Protein AF-A0A2N6EPV8-F1 (afdb_monomer)

Mean predicted aligned error: 8.55 Å

Solvent-accessible surface area (backbone atoms only — not comparable to full-atom values): 6925 Å² total; per-residue (Å²): 136,73,68,72,57,54,56,52,46,40,50,52,48,35,58,58,42,60,75,77,53,89,56,54,72,46,78,43,50,48,59,76,67,67,31,75,67,50,42,53,51,50,49,54,57,36,47,75,73,69,48,81,77,52,76,90,49,39,61,58,51,51,51,50,30,50,52,44,36,36,76,72,54,23,27,42,75,79,49,101,56,32,30,24,34,28,64,63,22,44,53,51,32,53,50,52,49,51,51,53,51,49,53,47,45,69,78,47,59,74,76,71,74,83,74,80,80,83,78,130

Structure (mmCIF, N/CA/C/O backbone):
data_AF-A0A2N6EPV8-F1
#
_entry.id   AF-A0A2N6EPV8-F1
#
loop_
_atom_site.group_PDB
_atom_site.id
_atom_site.type_symbol
_atom_site.label_atom_id
_atom_site.label_alt_id
_atom_site.label_comp_id
_atom_site.label_asym_id
_atom_site.label_entity_id
_atom_site.label_seq_id
_atom_site.pdbx_PDB_ins_code
_atom_site.Cartn_x
_atom_site.Cartn_y
_atom_site.Cartn_z
_atom_site.occupancy
_atom_site.B_iso_or_equiv
_atom_site.auth_seq_id
_atom_site.auth_comp_id
_atom_site.auth_asym_id
_atom_site.auth_atom_id
_atom_site.pdbx_PDB_model_num
ATOM 1 N N . MET A 1 1 ? -17.626 13.860 1.990 1.00 31.12 1 MET A N 1
ATOM 2 C CA . MET A 1 1 ? -17.121 12.918 3.018 1.00 31.12 1 MET A CA 1
ATOM 3 C C . MET A 1 1 ? -16.413 11.673 2.437 1.00 31.12 1 MET A C 1
ATOM 5 O O . MET A 1 1 ? -16.109 10.773 3.201 1.00 31.12 1 MET A O 1
ATOM 9 N N . ALA A 1 2 ? -16.119 11.582 1.126 1.00 35.06 2 ALA A N 1
ATOM 10 C CA . ALA A 1 2 ? -15.605 10.345 0.501 1.00 35.06 2 ALA A CA 1
ATOM 11 C C . ALA A 1 2 ? -14.072 10.289 0.305 1.00 35.06 2 ALA A C 1
ATOM 13 O O . ALA A 1 2 ? -13.526 9.207 0.119 1.00 35.06 2 ALA A O 1
ATOM 14 N N . SER A 1 3 ? -13.375 11.427 0.371 1.00 42.88 3 SER A N 1
ATOM 15 C CA . SER A 1 3 ? -11.929 11.514 0.106 1.00 42.88 3 SER A CA 1
ATOM 16 C C . SER A 1 3 ? -11.079 10.910 1.229 1.00 42.88 3 SER A C 1
ATOM 18 O O . SER A 1 3 ? -10.077 10.261 0.966 1.00 42.88 3 SER A O 1
ATOM 20 N N . SER A 1 4 ? -11.540 11.028 2.480 1.00 53.28 4 SER A N 1
ATOM 21 C CA . SER A 1 4 ? -10.756 10.668 3.670 1.00 53.28 4 SER A CA 1
ATOM 22 C C . SER A 1 4 ? -10.484 9.169 3.828 1.00 53.28 4 SER A C 1
ATOM 24 O O . SER A 1 4 ? -9.628 8.795 4.623 1.00 53.28 4 SER A O 1
ATOM 26 N N . ASN A 1 5 ? -11.207 8.310 3.100 1.00 69.69 5 ASN A N 1
ATOM 27 C CA . ASN A 1 5 ? -11.036 6.865 3.217 1.00 69.69 5 ASN A CA 1
ATOM 28 C C . ASN A 1 5 ? -9.948 6.349 2.263 1.00 69.69 5 ASN A C 1
ATOM 30 O O . ASN A 1 5 ? -9.163 5.479 2.612 1.00 69.69 5 ASN A O 1
ATOM 34 N N . GLN A 1 6 ? -9.843 6.919 1.060 1.00 75.12 6 GLN A N 1
ATOM 35 C CA . GLN A 1 6 ? -8.889 6.446 0.057 1.00 75.12 6 GLN A CA 1
ATOM 36 C C . GLN A 1 6 ? -7.433 6.714 0.461 1.00 75.12 6 GLN A C 1
ATOM 38 O O . GLN A 1 6 ? -6.586 5.850 0.236 1.00 75.12 6 GLN A O 1
ATOM 43 N N . ASP A 1 7 ? -7.163 7.858 1.091 1.00 82.00 7 ASP A N 1
ATOM 44 C CA . ASP A 1 7 ? -5.830 8.201 1.597 1.00 82.00 7 ASP A CA 1
ATOM 45 C C . ASP A 1 7 ? -5.389 7.245 2.715 1.00 82.00 7 ASP A C 1
ATOM 47 O O . ASP A 1 7 ? -4.269 6.745 2.685 1.00 82.00 7 ASP A O 1
ATOM 51 N N . LEU A 1 8 ? -6.299 6.882 3.632 1.00 85.94 8 LEU A N 1
ATOM 52 C CA . LEU A 1 8 ? -6.033 5.896 4.686 1.00 85.94 8 LEU A CA 1
ATOM 53 C C . LEU A 1 8 ? -5.556 4.561 4.101 1.00 85.94 8 LEU A C 1
ATOM 55 O O . LEU A 1 8 ? -4.518 4.033 4.501 1.00 85.94 8 LEU A O 1
ATOM 59 N N . TRP A 1 9 ? -6.297 4.015 3.135 1.00 89.44 9 TRP A N 1
ATOM 60 C CA . TRP A 1 9 ? -5.947 2.727 2.533 1.00 89.44 9 TRP A CA 1
ATOM 61 C C . TRP A 1 9 ? -4.659 2.792 1.714 1.00 89.44 9 TRP A C 1
ATOM 63 O O . TRP A 1 9 ? -3.924 1.807 1.676 1.00 89.44 9 TRP A O 1
ATOM 73 N N . GLN A 1 10 ? -4.351 3.935 1.093 1.00 89.50 10 GLN A N 1
ATOM 74 C CA . GLN A 1 10 ? -3.057 4.141 0.439 1.00 89.50 10 GLN A CA 1
ATOM 75 C C . GLN A 1 10 ? -1.912 4.154 1.455 1.00 89.50 10 GLN A C 1
ATOM 77 O O . GLN A 1 10 ? -0.934 3.437 1.251 1.00 89.50 10 GLN A O 1
ATOM 82 N N . SER A 1 11 ? -2.041 4.877 2.571 1.00 87.88 11 SER A N 1
ATOM 83 C CA . SER A 1 11 ? -1.026 4.878 3.634 1.00 87.88 11 SER A CA 1
ATOM 84 C C . SER A 1 11 ? -0.836 3.480 4.237 1.00 87.88 11 SER A C 1
ATOM 86 O O . SER A 1 11 ? 0.300 3.058 4.453 1.00 87.88 11 SER A O 1
ATOM 88 N N . ILE A 1 12 ? -1.914 2.708 4.434 1.00 89.88 12 ILE A N 1
ATOM 89 C CA . ILE A 1 12 ? -1.833 1.301 4.873 1.00 89.88 12 ILE A CA 1
ATOM 90 C C . ILE A 1 12 ? -1.069 0.446 3.850 1.00 89.88 12 ILE A C 1
ATOM 92 O O . ILE A 1 12 ? -0.198 -0.338 4.230 1.00 89.88 12 ILE A O 1
ATOM 96 N N . LEU A 1 13 ? -1.344 0.604 2.551 1.00 91.56 13 LEU A N 1
ATOM 97 C CA . LEU A 1 13 ? -0.596 -0.110 1.514 1.00 91.56 13 LEU A CA 1
ATOM 98 C C . LEU A 1 13 ? 0.886 0.279 1.504 1.00 91.56 13 LEU A C 1
ATOM 100 O O . LEU A 1 13 ? 1.727 -0.612 1.418 1.00 91.56 13 LEU A O 1
ATOM 104 N N . PHE A 1 14 ? 1.221 1.563 1.642 1.00 91.44 14 PHE A N 1
ATOM 105 C CA . PHE A 1 14 ? 2.612 2.014 1.738 1.00 91.44 14 PHE A CA 1
ATOM 106 C C . PHE A 1 14 ? 3.325 1.453 2.976 1.00 91.44 14 PHE A C 1
ATOM 108 O O . PHE A 1 14 ? 4.473 1.020 2.874 1.00 91.44 14 PHE A O 1
ATOM 115 N N . LEU A 1 15 ? 2.639 1.362 4.120 1.00 89.25 15 LEU A N 1
ATOM 116 C CA . LEU A 1 15 ? 3.164 0.693 5.315 1.00 89.25 15 LEU A CA 1
ATOM 117 C C . LEU A 1 15 ? 3.469 -0.785 5.046 1.00 89.25 15 LEU A C 1
ATOM 119 O O . LEU A 1 15 ? 4.538 -1.267 5.419 1.00 89.25 15 LEU A O 1
ATOM 123 N N . PHE A 1 16 ? 2.580 -1.509 4.365 1.00 91.38 16 PHE A N 1
ATOM 124 C CA . PHE A 1 16 ? 2.838 -2.907 4.013 1.00 91.38 16 PHE A CA 1
ATOM 125 C C . PHE A 1 16 ? 3.988 -3.053 3.021 1.00 91.38 16 PHE A C 1
ATOM 127 O O . PHE A 1 16 ? 4.870 -3.883 3.240 1.00 91.38 16 PHE A O 1
ATOM 134 N N . LEU A 1 17 ? 4.012 -2.220 1.980 1.00 90.56 17 LEU A N 1
ATOM 135 C CA . LEU A 1 17 ? 5.075 -2.194 0.978 1.00 90.56 17 LEU A CA 1
ATOM 136 C C . LEU A 1 17 ? 6.438 -1.920 1.615 1.00 90.56 17 LEU A C 1
ATOM 138 O O . LEU A 1 17 ? 7.392 -2.621 1.299 1.00 90.56 17 LEU A O 1
ATOM 142 N N . SER A 1 18 ? 6.524 -1.018 2.597 1.00 88.00 18 SER A N 1
ATOM 143 C CA . SER A 1 18 ? 7.782 -0.692 3.289 1.00 88.00 18 SER A CA 1
ATOM 144 C C . SER A 1 18 ? 8.483 -1.895 3.929 1.00 88.00 18 SER A C 1
ATOM 146 O O . SER A 1 18 ? 9.710 -1.918 4.109 1.00 88.00 18 SER A O 1
ATOM 148 N N . LYS A 1 19 ? 7.706 -2.929 4.276 1.00 85.62 19 LYS A N 1
ATOM 149 C CA . LYS A 1 19 ? 8.222 -4.127 4.928 1.00 85.62 19 LYS A CA 1
ATOM 150 C C . LYS A 1 19 ? 9.097 -4.948 3.983 1.00 85.62 19 LYS A C 1
ATOM 152 O O . LYS A 1 19 ? 10.105 -5.484 4.439 1.00 85.62 19 LYS A O 1
ATOM 157 N N . PHE A 1 20 ? 8.745 -5.025 2.700 1.00 83.81 20 PHE A N 1
ATOM 158 C CA . PHE A 1 20 ? 9.392 -5.933 1.745 1.00 83.81 20 PHE A CA 1
ATOM 159 C C . PHE A 1 20 ? 9.883 -5.272 0.448 1.00 83.81 20 PHE A C 1
ATOM 161 O O . PHE A 1 20 ? 10.760 -5.831 -0.200 1.00 83.81 20 PHE A O 1
ATOM 168 N N . VAL A 1 21 ? 9.416 -4.071 0.099 1.00 86.25 21 VAL A N 1
ATOM 169 C CA . VAL A 1 21 ? 9.960 -3.270 -1.005 1.00 86.25 21 VAL A CA 1
ATOM 170 C C . VAL A 1 21 ? 11.029 -2.335 -0.448 1.00 86.25 21 VAL A C 1
ATOM 172 O O . VAL A 1 21 ? 10.740 -1.433 0.337 1.00 86.25 21 VAL A O 1
ATOM 175 N N . LYS A 1 22 ? 12.289 -2.587 -0.816 1.00 84.38 22 LYS A N 1
ATOM 176 C CA . LYS A 1 22 ? 13.451 -1.797 -0.367 1.00 84.38 22 LYS A CA 1
ATOM 177 C C . LYS A 1 22 ? 14.004 -0.865 -1.442 1.00 84.38 22 LYS A C 1
ATOM 179 O O . LYS A 1 22 ? 14.751 0.050 -1.114 1.00 84.38 22 LYS A O 1
ATOM 184 N N . GLN A 1 23 ? 13.624 -1.077 -2.698 1.00 82.38 23 GLN A N 1
ATOM 185 C CA . GLN A 1 23 ? 14.109 -0.321 -3.845 1.00 82.38 23 GLN A CA 1
ATOM 186 C C . GLN A 1 23 ? 12.983 -0.141 -4.872 1.00 82.38 23 GLN A C 1
ATOM 188 O O . GLN A 1 23 ? 12.107 -1.000 -5.001 1.00 82.38 23 GLN A O 1
ATOM 193 N N . ALA A 1 24 ? 13.014 0.981 -5.599 1.00 83.38 24 ALA A N 1
ATOM 194 C CA . ALA A 1 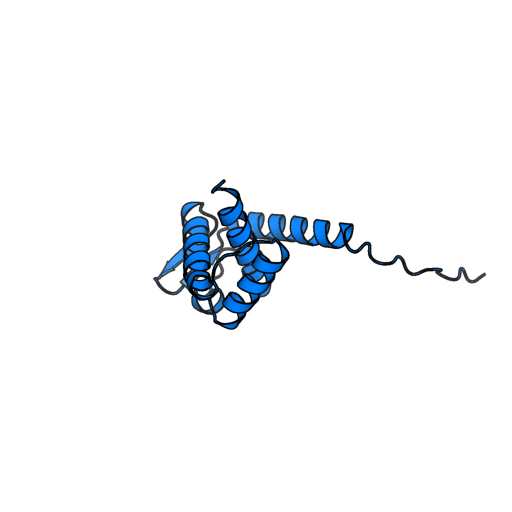24 ? 12.130 1.223 -6.738 1.00 83.38 24 ALA A CA 1
ATOM 195 C C . ALA A 1 24 ? 12.354 0.176 -7.834 1.00 83.38 24 ALA A C 1
ATOM 197 O O . ALA A 1 24 ? 13.421 -0.438 -7.914 1.00 83.38 24 ALA A O 1
ATOM 198 N N . ASN A 1 25 ? 11.349 -0.016 -8.686 1.00 87.12 25 ASN A N 1
ATOM 199 C CA . ASN A 1 25 ? 11.409 -0.884 -9.863 1.00 87.12 25 ASN A CA 1
ATOM 200 C C . ASN A 1 25 ? 11.777 -2.346 -9.536 1.00 87.12 25 ASN A C 1
ATOM 202 O O . ASN A 1 25 ? 12.229 -3.093 -10.397 1.00 87.12 25 ASN A O 1
ATOM 206 N N . THR A 1 26 ? 11.605 -2.758 -8.274 1.00 89.38 26 THR A N 1
ATOM 207 C CA . THR A 1 26 ? 11.757 -4.150 -7.851 1.00 89.38 26 THR A CA 1
ATOM 208 C C . THR A 1 26 ? 10.389 -4.826 -7.919 1.00 89.38 26 THR A C 1
ATOM 210 O O . THR A 1 26 ? 9.478 -4.406 -7.194 1.00 89.38 26 THR A O 1
ATOM 213 N N . PRO A 1 27 ? 10.222 -5.858 -8.763 1.00 91.94 27 PRO A N 1
ATOM 214 C CA . PRO A 1 27 ? 8.966 -6.584 -8.871 1.00 91.94 27 PRO A CA 1
ATOM 215 C C . PRO A 1 27 ? 8.603 -7.307 -7.570 1.00 91.94 27 PRO A C 1
ATOM 217 O O . PRO A 1 27 ? 9.451 -7.920 -6.921 1.00 91.94 27 PRO A O 1
ATOM 220 N N . PHE A 1 28 ? 7.324 -7.284 -7.213 1.00 91.75 28 PHE A N 1
ATOM 221 C CA . PHE A 1 28 ? 6.748 -8.040 -6.107 1.00 91.75 28 PHE A CA 1
ATOM 222 C C . PHE A 1 28 ? 5.380 -8.599 -6.496 1.00 91.75 28 PHE A C 1
ATOM 224 O O . PHE A 1 28 ? 4.646 -8.020 -7.303 1.00 91.75 28 PHE A O 1
ATOM 231 N N . ALA A 1 29 ? 5.001 -9.728 -5.898 1.00 92.75 29 ALA A N 1
ATOM 232 C CA . ALA A 1 29 ? 3.721 -10.339 -6.213 1.00 92.75 29 ALA A CA 1
ATOM 233 C C . ALA A 1 29 ? 2.572 -9.613 -5.495 1.00 92.75 29 ALA A C 1
ATOM 235 O O . ALA A 1 29 ? 2.616 -9.352 -4.289 1.00 92.75 29 ALA A O 1
ATOM 236 N N . ARG A 1 30 ? 1.468 -9.374 -6.209 1.00 91.44 30 ARG A N 1
ATOM 237 C CA . ARG A 1 30 ? 0.217 -8.820 -5.661 1.00 91.44 30 ARG A CA 1
ATOM 238 C C . ARG A 1 30 ? -0.272 -9.600 -4.442 1.00 91.44 30 ARG A C 1
ATOM 240 O O . ARG A 1 30 ? -0.777 -9.007 -3.490 1.00 91.44 30 ARG A O 1
ATOM 247 N N . LYS A 1 31 ? -0.117 -10.928 -4.473 1.00 91.25 31 LYS 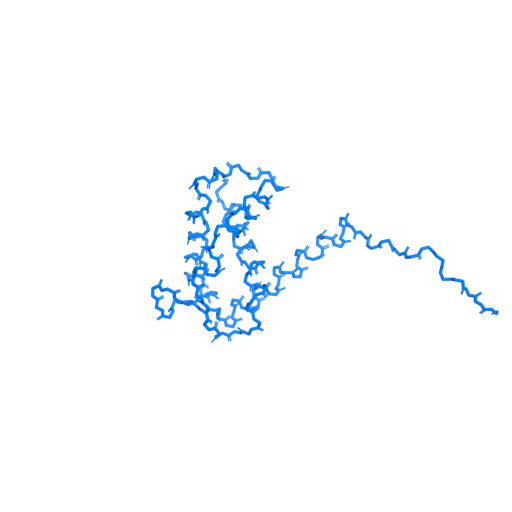A N 1
ATOM 248 C CA . LYS A 1 31 ? -0.500 -11.827 -3.376 1.00 91.25 31 LYS A CA 1
ATOM 249 C C . LYS A 1 31 ? 0.322 -11.598 -2.107 1.00 91.25 31 LYS A C 1
ATOM 251 O O . LYS A 1 31 ? -0.206 -11.817 -1.025 1.00 91.25 31 LYS A O 1
ATOM 256 N N . ASP A 1 32 ? 1.565 -11.132 -2.220 1.00 90.25 32 ASP A N 1
ATOM 257 C CA . ASP A 1 32 ? 2.417 -10.868 -1.058 1.00 90.25 32 ASP A CA 1
ATOM 258 C C . ASP A 1 32 ? 1.972 -9.585 -0.352 1.00 90.25 32 ASP A C 1
ATOM 260 O O . ASP A 1 32 ? 1.971 -9.518 0.877 1.00 90.25 32 ASP A O 1
ATOM 264 N N . LEU A 1 33 ? 1.480 -8.604 -1.117 1.00 90.88 33 LEU A N 1
ATOM 265 C CA . LEU A 1 33 ? 0.872 -7.389 -0.579 1.00 90.88 33 LEU A CA 1
ATOM 266 C C . LEU A 1 33 ? -0.534 -7.641 -0.011 1.00 90.88 33 LEU A C 1
ATOM 268 O O . LEU A 1 33 ? -0.819 -7.253 1.121 1.00 90.88 33 LEU A O 1
ATOM 272 N N . ILE A 1 34 ? -1.413 -8.303 -0.770 1.00 91.75 34 ILE A N 1
ATOM 273 C CA . ILE A 1 34 ? -2.819 -8.545 -0.404 1.00 91.75 34 ILE A CA 1
ATOM 274 C C . ILE A 1 34 ? -3.019 -10.030 -0.061 1.00 91.75 34 ILE A C 1
ATOM 276 O O . ILE A 1 34 ? -3.635 -10.791 -0.810 1.00 91.75 34 ILE A O 1
ATOM 280 N N . ASN A 1 35 ? -2.506 -10.435 1.103 1.00 92.06 35 ASN A N 1
ATOM 281 C CA . ASN A 1 35 ? -2.716 -11.759 1.704 1.00 92.06 35 ASN A CA 1
ATOM 282 C C . ASN A 1 35 ? -3.643 -11.686 2.933 1.00 92.06 35 ASN A C 1
ATOM 284 O O . ASN A 1 35 ? -3.924 -10.603 3.442 1.00 92.06 35 ASN A O 1
ATOM 288 N N . ALA A 1 36 ? -4.083 -12.840 3.445 1.00 91.06 36 ALA A N 1
ATOM 289 C CA . ALA A 1 36 ? -4.985 -12.918 4.599 1.00 91.06 36 ALA A CA 1
ATOM 290 C C . ALA A 1 36 ? -4.464 -12.168 5.843 1.00 91.06 36 ALA A C 1
ATOM 292 O O . ALA A 1 36 ? -5.228 -11.454 6.485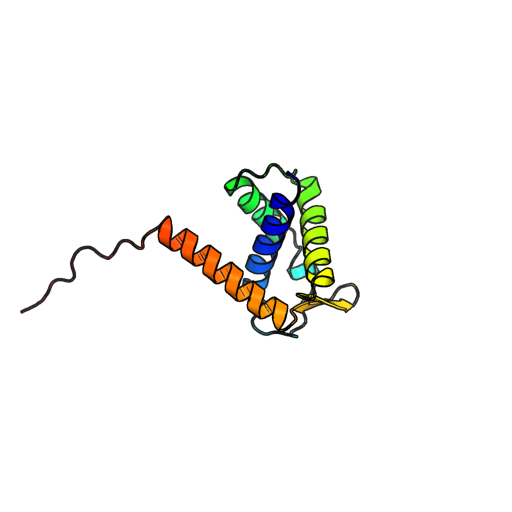 1.00 91.06 36 ALA A O 1
ATOM 293 N N . LYS A 1 37 ? -3.158 -12.259 6.138 1.00 90.38 37 LYS A N 1
ATOM 294 C CA . LYS A 1 37 ? -2.546 -11.578 7.292 1.00 90.38 37 LYS A CA 1
ATOM 295 C C . LYS A 1 37 ? -2.578 -10.058 7.124 1.00 90.38 37 LYS A C 1
ATOM 297 O O . LYS A 1 37 ? -2.944 -9.347 8.051 1.00 90.38 37 LYS A O 1
ATOM 302 N N . ASN A 1 38 ? -2.231 -9.557 5.940 1.00 91.06 38 ASN A N 1
ATOM 303 C CA . ASN A 1 38 ? -2.246 -8.120 5.657 1.00 91.06 38 ASN A CA 1
ATOM 304 C C . ASN A 1 38 ? -3.675 -7.564 5.593 1.00 91.06 38 ASN A C 1
ATOM 306 O O . ASN A 1 38 ? -3.901 -6.439 6.022 1.00 91.06 38 ASN A O 1
ATOM 310 N N . VAL A 1 39 ? -4.650 -8.345 5.114 1.00 91.25 39 VAL A N 1
ATOM 311 C CA . VAL A 1 39 ? -6.073 -7.967 5.146 1.00 91.25 39 VAL A CA 1
ATOM 312 C C . VAL A 1 39 ? -6.562 -7.813 6.589 1.00 91.25 39 VAL A C 1
ATOM 314 O O . VAL A 1 39 ? -7.198 -6.812 6.908 1.00 91.25 39 VAL A O 1
ATOM 317 N N . GLU A 1 40 ? -6.227 -8.753 7.474 1.00 90.31 40 GLU A N 1
ATOM 318 C CA . GLU A 1 40 ? -6.576 -8.658 8.897 1.00 90.31 40 GLU A CA 1
ATOM 319 C C . GLU A 1 40 ? -5.894 -7.457 9.576 1.00 90.31 40 GLU A C 1
ATO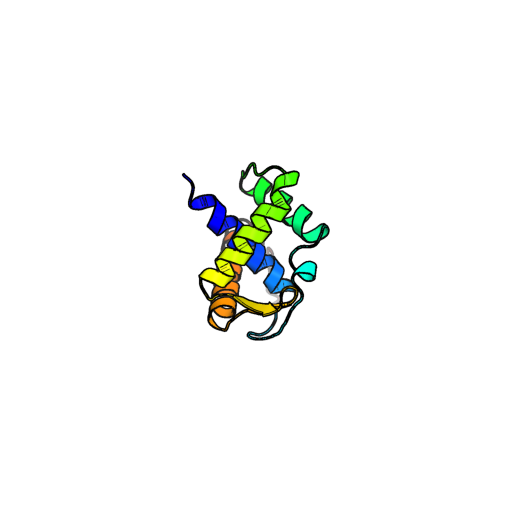M 321 O O . GLU A 1 40 ? -6.542 -6.685 10.284 1.00 90.31 40 GLU A O 1
ATOM 326 N N . LEU A 1 41 ? -4.595 -7.258 9.323 1.00 89.94 41 LEU A N 1
ATOM 327 C CA . LEU A 1 41 ? -3.850 -6.112 9.850 1.00 89.94 41 LEU A CA 1
ATOM 328 C C . LEU A 1 41 ? -4.423 -4.781 9.357 1.00 89.94 41 LEU A C 1
ATOM 330 O O . LEU A 1 41 ? -4.517 -3.838 10.137 1.00 89.94 41 LEU A O 1
ATOM 334 N N . ALA A 1 42 ? -4.836 -4.704 8.091 1.00 89.31 42 ALA A N 1
ATOM 335 C CA . ALA A 1 42 ? -5.457 -3.510 7.531 1.00 89.31 42 ALA A CA 1
ATOM 336 C C . ALA A 1 42 ? -6.766 -3.174 8.253 1.00 89.31 42 ALA A C 1
ATOM 338 O O . ALA A 1 42 ? -6.995 -2.010 8.565 1.00 89.31 42 ALA A O 1
ATOM 339 N N . GLY A 1 43 ? -7.576 -4.188 8.579 1.00 88.00 43 GLY A N 1
ATOM 340 C CA . GLY A 1 43 ? -8.780 -4.014 9.390 1.00 88.00 43 GLY A CA 1
ATOM 341 C C . GLY A 1 43 ? -8.474 -3.442 10.770 1.00 88.00 43 GLY A C 1
ATOM 342 O O . GLY A 1 43 ? -9.062 -2.439 11.154 1.00 88.00 43 GLY A O 1
ATOM 343 N N . LYS A 1 44 ? -7.469 -3.989 11.462 1.00 87.88 44 LYS A N 1
ATOM 344 C CA . LYS A 1 44 ? -7.022 -3.462 12.763 1.00 87.88 44 LYS A CA 1
ATOM 345 C C . LYS A 1 44 ? -6.549 -2.006 12.671 1.00 87.88 44 LYS A C 1
ATOM 347 O O . LYS A 1 44 ? -6.891 -1.198 13.529 1.00 87.88 44 LYS A O 1
ATOM 352 N N . PHE A 1 45 ? -5.782 -1.648 11.637 1.00 85.62 45 PHE A N 1
ATOM 353 C CA . PHE A 1 45 ? -5.355 -0.259 11.410 1.00 85.62 45 PHE A CA 1
ATOM 354 C C . PHE A 1 45 ? -6.528 0.680 11.134 1.00 85.62 45 PHE A C 1
ATOM 356 O O . PHE A 1 45 ? -6.548 1.792 11.655 1.00 85.62 45 PHE A O 1
ATOM 363 N N . ALA A 1 46 ? -7.502 0.229 10.350 1.00 86.44 46 ALA A N 1
ATOM 364 C CA . ALA A 1 46 ? -8.701 0.988 10.035 1.00 86.44 46 ALA A CA 1
ATOM 365 C C . ALA A 1 46 ? -9.571 1.219 11.283 1.00 86.44 46 ALA A C 1
ATOM 367 O O . ALA A 1 46 ? -9.959 2.353 11.562 1.00 86.44 46 ALA A O 1
ATOM 368 N N . GLU A 1 47 ? -9.782 0.182 12.096 1.00 85.94 47 GLU A N 1
ATOM 369 C CA . GLU A 1 47 ? -10.504 0.276 13.369 1.00 85.94 47 GLU A CA 1
ATOM 370 C C . GLU A 1 47 ? -9.831 1.254 14.343 1.00 85.94 47 GLU A C 1
ATOM 372 O O . GLU A 1 47 ? -10.514 2.068 14.966 1.00 85.94 47 GLU A O 1
ATOM 377 N N . MET A 1 48 ? -8.493 1.242 14.428 1.00 81.81 48 MET A N 1
ATOM 378 C CA . MET A 1 48 ? -7.729 2.166 15.279 1.00 81.81 48 MET A CA 1
ATOM 379 C C . MET A 1 48 ? -7.947 3.644 14.928 1.00 81.81 48 MET A C 1
ATOM 381 O O . MET A 1 48 ? -7.837 4.500 15.804 1.00 81.81 48 MET A O 1
ATOM 385 N N . VAL A 1 49 ? -8.261 3.959 13.669 1.00 79.94 49 VAL A N 1
ATOM 386 C CA . VAL A 1 49 ? -8.556 5.330 13.217 1.00 79.94 49 VAL A CA 1
ATOM 387 C C . VAL A 1 49 ? -10.059 5.609 13.092 1.00 79.94 49 VAL A C 1
ATOM 389 O O . VAL A 1 49 ? -10.452 6.652 12.571 1.00 79.94 49 VAL A O 1
ATOM 392 N N . GLY A 1 50 ? -10.904 4.696 13.584 1.00 80.69 50 GLY A N 1
ATOM 393 C CA . GLY A 1 50 ? -12.361 4.835 13.599 1.00 80.69 50 GLY A CA 1
ATOM 394 C C . GLY A 1 50 ? -13.054 4.538 12.266 1.00 80.69 50 GLY A C 1
ATOM 395 O O . GLY A 1 50 ? -14.238 4.861 12.120 1.00 80.69 50 GLY A O 1
ATOM 396 N N . ASP A 1 51 ? -12.359 3.934 11.297 1.00 84.06 51 ASP A N 1
ATOM 397 C CA . ASP A 1 51 ? -12.982 3.479 10.055 1.00 84.06 51 ASP A CA 1
ATOM 398 C C . ASP A 1 51 ? -13.819 2.210 10.295 1.00 84.06 51 ASP A C 1
ATOM 400 O O . ASP A 1 51 ? -13.456 1.323 11.066 1.00 84.06 51 ASP A O 1
ATOM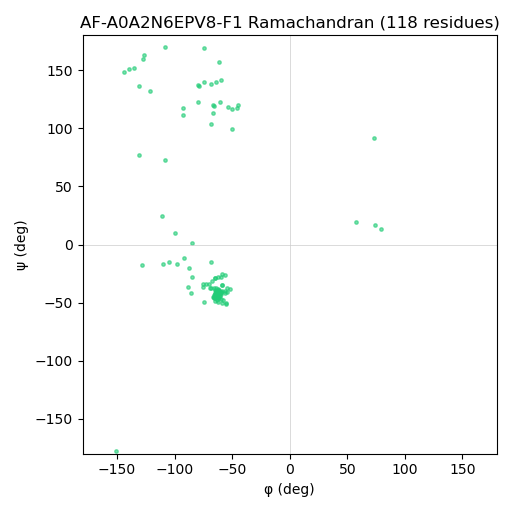 404 N N . LYS A 1 52 ? -14.984 2.149 9.639 1.00 82.62 52 LYS A N 1
ATOM 405 C CA . LYS A 1 52 ? -15.998 1.097 9.828 1.00 82.62 52 LYS A CA 1
ATOM 406 C C . LYS A 1 52 ? -16.134 0.184 8.611 1.00 82.62 52 LYS A C 1
ATOM 408 O O . LYS A 1 52 ? -17.207 -0.378 8.379 1.00 82.62 52 LYS A O 1
ATOM 413 N N . THR A 1 53 ? -15.094 0.075 7.783 1.00 84.44 53 THR A N 1
ATOM 414 C CA . THR A 1 53 ? -15.122 -0.797 6.607 1.00 84.44 53 THR A CA 1
ATOM 415 C C . THR A 1 53 ? -15.342 -2.251 7.041 1.00 84.44 53 THR A C 1
ATOM 417 O O . THR A 1 53 ? -14.535 -2.789 7.797 1.00 84.44 53 THR A O 1
ATOM 420 N N . PRO A 1 54 ? -16.402 -2.923 6.551 1.00 84.81 54 PRO A N 1
ATOM 421 C CA . PRO A 1 54 ? -16.665 -4.317 6.891 1.00 84.81 54 PRO A CA 1
ATOM 422 C C . PRO A 1 54 ? -15.506 -5.229 6.477 1.00 84.81 54 PRO A C 1
ATOM 424 O O . PRO A 1 54 ? -14.956 -5.071 5.382 1.00 84.81 54 PRO A O 1
ATOM 427 N N . ALA A 1 55 ? -15.188 -6.234 7.296 1.00 83.00 55 ALA A N 1
ATOM 428 C CA . ALA A 1 55 ? -14.096 -7.177 7.033 1.00 83.00 55 ALA A CA 1
ATOM 429 C C . ALA A 1 55 ? -14.215 -7.869 5.658 1.00 83.00 55 ALA A C 1
ATOM 431 O O . ALA A 1 55 ? -13.228 -8.015 4.938 1.00 83.00 55 ALA A O 1
ATOM 432 N N . GLU A 1 56 ? -15.436 -8.206 5.231 1.00 85.88 56 GLU A N 1
ATOM 433 C CA . GLU A 1 56 ? -15.723 -8.791 3.911 1.00 85.88 56 GLU A CA 1
ATOM 434 C C . GLU A 1 56 ? -15.351 -7.863 2.734 1.00 85.88 56 GLU A C 1
ATOM 436 O O . GLU A 1 56 ? -15.002 -8.328 1.647 1.00 85.88 56 GLU A O 1
ATOM 441 N N . LYS A 1 57 ? -15.370 -6.539 2.946 1.00 88.06 57 LYS A N 1
ATOM 442 C CA . LYS A 1 57 ? -15.022 -5.528 1.934 1.00 88.06 57 LYS A CA 1
ATOM 443 C C . LYS A 1 57 ? -13.549 -5.137 1.979 1.00 88.06 57 LYS A C 1
ATOM 445 O O . LYS A 1 57 ? -13.065 -4.531 1.029 1.00 88.06 57 LYS A O 1
ATOM 450 N N . MET A 1 58 ? -12.817 -5.533 3.018 1.00 88.56 58 MET A N 1
ATOM 451 C CA . MET A 1 58 ? -11.426 -5.148 3.259 1.00 88.56 58 MET A CA 1
ATOM 452 C C . MET A 1 58 ? -10.510 -5.471 2.074 1.00 88.56 58 MET A C 1
ATOM 454 O O . MET A 1 58 ? -9.819 -4.603 1.542 1.00 88.56 58 MET A O 1
ATOM 458 N N . LYS A 1 59 ? -10.571 -6.715 1.580 1.00 89.88 59 LYS A N 1
ATOM 459 C CA . LYS A 1 59 ? -9.788 -7.149 0.414 1.00 89.88 59 LYS A CA 1
ATOM 460 C C . LYS A 1 59 ? -10.129 -6.329 -0.833 1.00 89.88 59 LYS A C 1
ATOM 462 O O . LYS A 1 59 ? -9.228 -5.956 -1.582 1.00 89.88 59 LYS A O 1
ATOM 467 N N . LEU A 1 60 ? -11.410 -6.041 -1.067 1.00 90.69 60 LEU A N 1
ATOM 468 C CA . LEU A 1 60 ? -11.848 -5.225 -2.203 1.00 90.69 60 LEU A CA 1
ATOM 469 C C . LEU A 1 60 ? -11.329 -3.787 -2.080 1.00 90.69 60 LEU A C 1
ATOM 471 O O . LEU A 1 60 ? -10.842 -3.227 -3.060 1.00 90.69 60 LEU A O 1
ATOM 475 N N . THR A 1 61 ? -11.402 -3.207 -0.886 1.00 90.69 61 THR A N 1
ATOM 476 C CA . THR A 1 61 ? -10.927 -1.852 -0.600 1.00 90.69 61 THR A CA 1
ATOM 477 C C . THR A 1 61 ? -9.418 -1.729 -0.803 1.00 90.69 61 THR A C 1
ATOM 479 O O . THR A 1 61 ? -8.979 -0.826 -1.514 1.00 90.69 61 THR A O 1
ATOM 482 N N . LEU A 1 62 ? -8.630 -2.689 -0.309 1.00 91.06 62 LEU A N 1
ATOM 483 C CA . LEU A 1 62 ? -7.184 -2.745 -0.556 1.00 91.06 62 LEU A CA 1
ATOM 484 C C . LEU A 1 62 ? -6.860 -2.859 -2.051 1.00 91.06 62 LEU A C 1
ATOM 486 O O . LEU A 1 62 ? -5.972 -2.172 -2.544 1.00 91.06 62 LEU A O 1
ATOM 490 N N . ASN A 1 63 ? -7.614 -3.663 -2.808 1.00 92.00 63 ASN A N 1
ATOM 491 C CA . ASN A 1 63 ? -7.435 -3.743 -4.261 1.00 92.00 63 ASN A CA 1
ATOM 492 C C . ASN A 1 63 ? -7.784 -2.424 -4.970 1.00 92.00 63 ASN A C 1
ATOM 494 O O . ASN A 1 63 ? -7.100 -2.040 -5.916 1.00 92.00 63 ASN A O 1
ATOM 498 N N . LYS A 1 64 ? -8.821 -1.703 -4.523 1.00 91.81 64 LYS A N 1
ATOM 499 C CA . LYS A 1 64 ? -9.154 -0.371 -5.058 1.00 91.81 64 LYS A CA 1
ATOM 500 C C . LYS A 1 64 ? -8.057 0.648 -4.755 1.00 91.81 64 LYS A C 1
ATOM 502 O O . LYS A 1 64 ? -7.689 1.411 -5.644 1.00 91.81 64 LYS A O 1
ATOM 507 N N . ALA A 1 65 ? -7.508 0.630 -3.543 1.00 91.00 65 ALA A N 1
ATOM 508 C CA . ALA A 1 65 ? -6.384 1.480 -3.171 1.00 91.00 65 ALA A CA 1
ATOM 509 C C . ALA A 1 65 ? -5.127 1.142 -3.990 1.00 91.00 65 ALA A C 1
ATOM 511 O O . ALA A 1 65 ? -4.468 2.049 -4.485 1.00 91.00 65 ALA A O 1
ATOM 512 N N . LEU A 1 66 ? -4.854 -0.141 -4.251 1.00 92.00 66 LEU A N 1
ATOM 513 C CA . LEU A 1 66 ? -3.745 -0.552 -5.114 1.00 92.00 66 LEU A CA 1
ATOM 514 C C . LEU A 1 66 ? -3.934 -0.059 -6.555 1.00 92.00 66 LEU A C 1
ATOM 516 O O . LEU A 1 66 ? -3.017 0.519 -7.130 1.00 92.00 66 LEU A O 1
ATOM 520 N N . LYS A 1 67 ? -5.139 -0.209 -7.119 1.00 91.88 67 LYS A N 1
ATOM 521 C CA . LYS A 1 67 ? -5.475 0.355 -8.439 1.00 91.88 67 LYS A CA 1
ATOM 522 C C . LYS A 1 67 ? -5.317 1.874 -8.476 1.00 91.88 67 LYS A C 1
ATOM 524 O O . LYS A 1 67 ? -4.908 2.420 -9.494 1.00 91.88 67 LYS A O 1
ATOM 529 N N . SER A 1 68 ? -5.617 2.554 -7.371 1.00 91.69 68 SER A N 1
ATOM 530 C CA . SER A 1 68 ? -5.359 3.985 -7.227 1.00 91.69 68 SER A CA 1
ATOM 531 C C . SER A 1 68 ? -3.861 4.287 -7.303 1.00 91.69 68 SER A C 1
ATOM 533 O O . SER A 1 68 ? -3.470 5.140 -8.091 1.00 91.69 68 SER A O 1
ATOM 535 N N . LEU A 1 69 ? -3.009 3.557 -6.572 1.00 92.06 69 LEU A N 1
ATOM 536 C CA . LEU A 1 69 ? -1.551 3.737 -6.654 1.00 92.06 69 LEU A CA 1
ATOM 537 C C . LEU A 1 69 ? -1.029 3.578 -8.087 1.00 92.06 69 LEU A C 1
ATOM 539 O O . LEU A 1 69 ? -0.190 4.365 -8.518 1.00 92.06 69 LEU A O 1
ATOM 543 N N . VAL A 1 70 ? -1.569 2.614 -8.840 1.00 92.50 70 VAL A N 1
ATOM 544 C CA . VAL A 1 70 ? -1.234 2.433 -10.260 1.00 92.50 70 VAL A CA 1
ATOM 545 C C . VAL A 1 70 ? -1.700 3.625 -11.097 1.00 92.50 70 VAL A C 1
ATOM 547 O O . VAL A 1 70 ? -0.915 4.213 -11.835 1.00 92.50 70 VAL A O 1
ATOM 550 N N . LYS A 1 71 ? -2.956 4.053 -10.933 1.00 92.75 71 LYS A N 1
ATOM 551 C CA . LYS A 1 71 ? -3.524 5.203 -11.655 1.00 92.75 71 LYS A CA 1
ATOM 552 C C . LYS A 1 71 ? -2.757 6.508 -11.400 1.00 92.75 71 LYS A C 1
ATOM 554 O O . LYS A 1 71 ? -2.659 7.336 -12.298 1.00 92.75 71 LYS A O 1
ATOM 559 N N . HIS A 1 72 ? -2.241 6.695 -10.189 1.00 91.56 72 HIS A N 1
ATOM 560 C CA . HIS A 1 72 ? -1.456 7.870 -9.804 1.00 91.56 72 HIS A CA 1
ATOM 561 C C . HIS A 1 72 ? 0.035 7.762 -10.165 1.00 91.56 72 HIS A C 1
ATOM 563 O O . HIS A 1 72 ? 0.790 8.686 -9.878 1.00 91.56 72 HIS A O 1
ATOM 569 N N . GLY A 1 73 ? 0.469 6.664 -10.794 1.00 92.31 73 GLY A N 1
ATOM 570 C CA . GLY A 1 73 ? 1.860 6.473 -11.206 1.00 92.31 73 GLY A CA 1
ATOM 571 C C . GLY A 1 73 ? 2.818 6.167 -10.054 1.00 92.31 73 GLY A C 1
ATOM 572 O O . GLY A 1 73 ? 4.026 6.297 -10.225 1.00 92.31 73 GLY A O 1
ATOM 573 N N . PHE A 1 74 ? 2.312 5.764 -8.885 1.00 93.56 74 PHE A N 1
ATOM 574 C CA . PHE A 1 74 ? 3.131 5.311 -7.753 1.00 93.56 74 PHE A CA 1
ATOM 575 C C . PHE A 1 74 ? 3.491 3.829 -7.859 1.00 93.56 74 PHE A C 1
ATOM 577 O O . PHE A 1 74 ? 4.527 3.394 -7.366 1.00 93.56 74 PHE A O 1
ATOM 584 N N . ALA A 1 75 ? 2.649 3.043 -8.516 1.00 93.44 75 ALA A N 1
ATOM 585 C CA . ALA A 1 75 ? 2.930 1.654 -8.831 1.00 93.44 75 ALA A CA 1
ATOM 586 C C . ALA A 1 75 ? 2.735 1.411 -10.326 1.00 93.44 75 ALA A C 1
ATOM 588 O O . ALA A 1 75 ? 2.031 2.157 -11.005 1.00 93.44 75 ALA A O 1
ATOM 589 N N . GLN A 1 76 ? 3.332 0.343 -10.826 1.00 93.69 76 GLN A N 1
ATOM 590 C CA . GLN A 1 76 ? 3.132 -0.135 -12.182 1.00 93.69 76 GLN A CA 1
ATOM 591 C C . GLN A 1 76 ? 2.841 -1.631 -12.142 1.00 93.69 76 GLN A C 1
ATOM 593 O O . GLN A 1 76 ? 3.484 -2.376 -11.402 1.00 93.69 76 GLN A O 1
ATOM 598 N N . GLU A 1 77 ? 1.857 -2.059 -12.925 1.00 93.12 77 GLU A N 1
ATOM 599 C CA . GLU A 1 77 ? 1.611 -3.475 -13.193 1.00 93.12 77 GLU A CA 1
ATOM 600 C C . GLU A 1 77 ? 2.611 -3.935 -14.256 1.00 93.12 77 GLU A C 1
ATOM 602 O O . GLU A 1 77 ? 2.694 -3.336 -15.329 1.00 93.12 77 GLU A O 1
ATOM 607 N N . ILE A 1 78 ? 3.400 -4.960 -13.934 1.00 91.75 78 ILE A N 1
ATOM 608 C CA . ILE A 1 78 ? 4.273 -5.629 -14.910 1.00 91.75 78 ILE A CA 1
ATOM 609 C C . ILE A 1 78 ? 3.467 -6.710 -15.634 1.00 91.75 78 ILE A C 1
ATOM 611 O O . ILE A 1 78 ? 3.557 -6.850 -16.850 1.00 91.75 78 ILE A O 1
ATOM 615 N N . ASP A 1 79 ? 2.647 -7.436 -14.8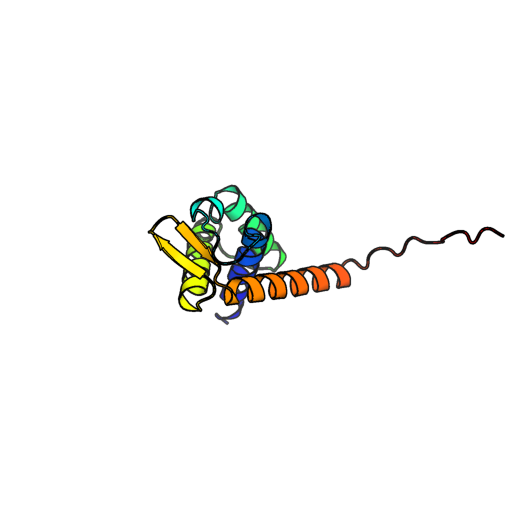73 1.00 91.62 79 ASP A N 1
ATOM 616 C CA . ASP A 1 79 ? 1.678 -8.419 -15.344 1.00 91.62 79 ASP A CA 1
ATOM 617 C C . ASP A 1 79 ? 0.488 -8.491 -14.358 1.00 91.62 79 ASP A C 1
ATOM 619 O O . ASP A 1 79 ? 0.439 -7.758 -13.366 1.00 91.62 79 ASP A O 1
ATOM 623 N N . ASP A 1 80 ? -0.484 -9.375 -14.606 1.00 85.81 80 ASP A N 1
ATOM 624 C CA . ASP A 1 80 ? -1.698 -9.511 -13.780 1.00 85.81 80 ASP A CA 1
ATOM 625 C C . ASP A 1 80 ? -1.430 -9.851 -12.297 1.00 85.81 80 ASP A C 1
ATOM 627 O O . ASP A 1 80 ? -2.252 -9.559 -11.411 1.00 85.81 80 ASP A O 1
ATOM 631 N N . ALA A 1 81 ? -0.290 -10.480 -12.008 1.00 90.12 81 ALA A N 1
ATOM 632 C CA . ALA A 1 81 ? 0.106 -10.960 -10.691 1.00 90.12 81 ALA A CA 1
ATOM 633 C C . ALA A 1 81 ? 1.264 -10.163 -10.068 1.00 90.12 81 ALA A C 1
ATOM 635 O O . ALA A 1 81 ? 1.447 -10.248 -8.848 1.00 90.12 81 ALA A O 1
ATOM 636 N N . THR A 1 82 ? 2.001 -9.380 -10.854 1.00 92.75 82 THR A N 1
ATOM 637 C CA . THR A 1 82 ? 3.252 -8.730 -10.452 1.00 92.75 82 THR A CA 1
ATOM 638 C C . THR A 1 82 ? 3.171 -7.216 -10.601 1.00 92.75 82 THR A C 1
ATOM 640 O O . THR A 1 82 ? 2.770 -6.684 -11.636 1.00 92.75 82 THR A O 1
ATOM 643 N N . LEU A 1 83 ? 3.600 -6.501 -9.561 1.00 94.38 83 LEU A N 1
ATOM 644 C CA . LEU A 1 83 ? 3.690 -5.044 -9.554 1.00 94.38 83 LEU A CA 1
ATOM 645 C C . LEU A 1 83 ? 5.088 -4.592 -9.148 1.00 94.38 83 LEU A C 1
ATOM 647 O O . LEU A 1 83 ? 5.840 -5.340 -8.533 1.00 94.38 83 LEU A O 1
ATOM 651 N N . GLN A 1 84 ? 5.406 -3.340 -9.438 1.00 93.56 84 GLN A N 1
ATOM 652 C CA . GLN A 1 84 ? 6.576 -2.651 -8.906 1.00 93.56 84 GLN A CA 1
ATOM 653 C C . GLN A 1 84 ? 6.194 -1.242 -8.453 1.00 93.56 84 GLN A C 1
ATOM 655 O O . GLN A 1 84 ? 5.252 -0.649 -8.983 1.00 93.56 84 GLN A O 1
ATOM 660 N N . LEU A 1 85 ? 6.915 -0.698 -7.471 1.00 94.12 85 LEU A N 1
ATOM 661 C CA . LEU A 1 85 ? 6.828 0.728 -7.156 1.00 94.12 85 LEU A CA 1
ATOM 662 C C . LEU A 1 85 ? 7.671 1.515 -8.153 1.00 94.12 85 LEU A C 1
ATOM 664 O O . LEU A 1 85 ? 8.802 1.129 -8.439 1.00 94.12 85 LEU A O 1
ATOM 668 N N . THR A 1 86 ? 7.136 2.630 -8.637 1.00 93.69 86 THR A N 1
ATOM 669 C CA . THR A 1 86 ? 7.922 3.606 -9.396 1.00 93.69 86 THR A CA 1
ATOM 670 C C . THR A 1 86 ? 8.830 4.387 -8.447 1.00 93.69 86 THR A C 1
ATOM 672 O O . THR A 1 86 ? 8.653 4.347 -7.223 1.00 93.69 86 THR A O 1
ATOM 675 N N . ASP A 1 87 ? 9.769 5.160 -8.987 1.00 92.88 87 ASP A N 1
ATOM 676 C CA . ASP A 1 87 ? 10.587 6.070 -8.179 1.00 92.88 87 ASP A CA 1
ATOM 677 C C . ASP A 1 87 ? 9.719 7.054 -7.377 1.00 92.88 87 ASP A C 1
ATOM 679 O O . ASP A 1 87 ? 9.923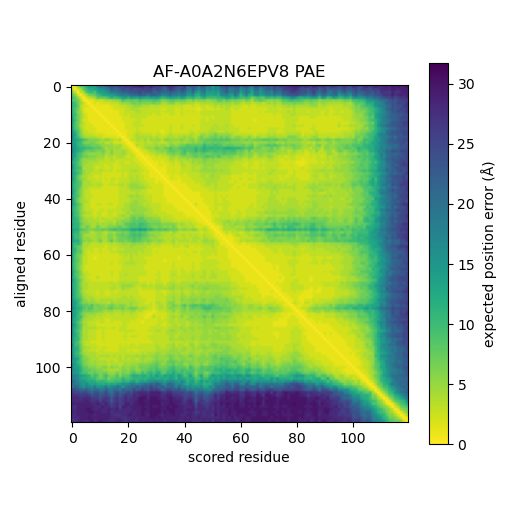 7.240 -6.176 1.00 92.88 87 ASP A O 1
ATOM 683 N N . SER A 1 88 ? 8.666 7.602 -7.997 1.00 93.00 88 SER A N 1
ATOM 684 C CA . SER A 1 88 ? 7.685 8.454 -7.314 1.00 93.00 88 SER A CA 1
ATOM 685 C C . SER A 1 88 ? 6.930 7.708 -6.211 1.00 93.00 88 SER A C 1
ATOM 687 O O . SER A 1 88 ? 6.687 8.269 -5.143 1.00 93.00 88 SER A O 1
ATOM 689 N N . GLY A 1 89 ? 6.587 6.438 -6.435 1.00 92.06 89 GLY A N 1
ATOM 690 C CA . GLY A 1 89 ? 5.963 5.593 -5.421 1.00 92.06 89 GLY A CA 1
ATOM 691 C C . GLY A 1 89 ? 6.861 5.317 -4.224 1.00 92.06 89 GLY A C 1
ATOM 692 O O . GLY A 1 89 ? 6.382 5.344 -3.094 1.00 92.06 89 GLY A O 1
ATOM 693 N N . MET A 1 90 ? 8.160 5.109 -4.447 1.00 92.19 90 MET A N 1
ATOM 694 C CA . MET A 1 90 ? 9.138 4.947 -3.367 1.00 92.19 90 MET A CA 1
ATOM 695 C C . MET A 1 90 ? 9.316 6.224 -2.547 1.00 92.19 90 MET A C 1
ATOM 697 O O . MET A 1 90 ? 9.328 6.158 -1.318 1.00 92.19 90 MET A O 1
ATOM 701 N N . VAL A 1 91 ? 9.412 7.385 -3.203 1.00 92.44 91 VAL A N 1
ATOM 702 C CA . VAL A 1 91 ? 9.474 8.679 -2.504 1.00 92.44 91 VAL A CA 1
ATOM 703 C C . VAL A 1 91 ? 8.228 8.867 -1.644 1.00 92.44 91 VAL A C 1
ATOM 705 O O . VAL A 1 91 ? 8.343 9.101 -0.441 1.00 92.44 91 VAL A O 1
ATOM 708 N N . LYS A 1 92 ? 7.041 8.659 -2.227 1.00 91.38 92 LYS A N 1
ATOM 709 C CA . LYS A 1 92 ? 5.772 8.787 -1.506 1.00 91.38 92 LYS A CA 1
ATOM 710 C C . LYS A 1 92 ? 5.673 7.804 -0.338 1.00 91.38 92 LYS A C 1
ATOM 712 O O . LYS A 1 92 ? 5.257 8.190 0.750 1.00 91.38 92 LYS A O 1
ATOM 717 N N . MET A 1 93 ? 6.118 6.561 -0.520 1.00 92.06 93 MET A N 1
ATOM 718 C CA . MET A 1 93 ? 6.175 5.568 0.554 1.00 92.06 93 MET A CA 1
ATOM 719 C C . MET A 1 93 ? 7.039 6.053 1.725 1.00 92.06 93 MET A C 1
ATOM 721 O O . MET A 1 93 ? 6.609 5.976 2.874 1.00 92.06 93 MET A O 1
ATOM 725 N N . HIS A 1 94 ? 8.239 6.575 1.458 1.00 88.94 94 HIS A N 1
ATOM 726 C CA . HIS A 1 94 ? 9.119 7.100 2.505 1.00 88.94 94 HIS A CA 1
ATOM 727 C C . HIS A 1 94 ? 8.531 8.322 3.221 1.00 88.94 94 HIS A C 1
ATOM 729 O O . HIS A 1 94 ? 8.682 8.445 4.438 1.00 88.94 94 HIS A O 1
ATOM 735 N N . GLU A 1 95 ? 7.837 9.205 2.502 1.00 89.88 95 GLU A N 1
ATOM 736 C CA . GLU A 1 95 ? 7.128 10.341 3.101 1.00 89.88 95 GLU A CA 1
ATOM 737 C C . GLU A 1 95 ? 6.023 9.883 4.057 1.00 89.88 95 GLU A C 1
ATOM 739 O O . GLU A 1 95 ? 5.988 10.322 5.208 1.00 89.88 95 GLU A O 1
ATOM 744 N N . GLU A 1 96 ? 5.163 8.961 3.620 1.00 86.81 96 GLU A N 1
ATOM 745 C CA . GLU A 1 96 ? 4.078 8.415 4.445 1.00 86.81 96 GLU A CA 1
ATOM 746 C C . GLU A 1 96 ? 4.622 7.708 5.695 1.00 86.81 96 GLU A C 1
ATOM 748 O O . GLU A 1 96 ? 4.106 7.904 6.798 1.00 86.81 96 GLU A O 1
ATOM 753 N N . LEU A 1 97 ? 5.718 6.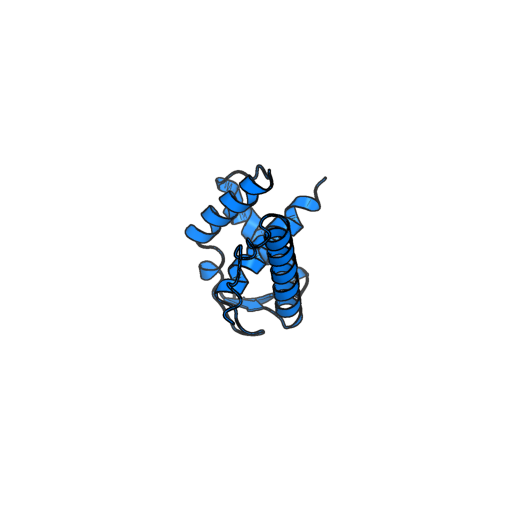953 5.560 1.00 84.50 97 LEU A N 1
ATOM 754 C CA . LEU A 1 97 ? 6.403 6.334 6.698 1.00 84.50 97 LEU A CA 1
ATOM 755 C C . LEU A 1 97 ? 6.937 7.374 7.677 1.00 84.50 97 LEU A C 1
ATOM 757 O O . LEU A 1 97 ? 6.728 7.243 8.882 1.00 84.50 97 LEU A O 1
ATOM 761 N N . LYS A 1 98 ? 7.597 8.423 7.179 1.00 84.62 98 LYS A N 1
ATOM 762 C CA . LYS A 1 98 ? 8.124 9.500 8.021 1.00 84.62 98 LYS A CA 1
ATOM 763 C C . LYS A 1 98 ? 7.000 10.205 8.781 1.00 84.62 98 LYS A C 1
ATOM 765 O O . LYS A 1 98 ? 7.154 10.476 9.970 1.00 84.62 98 LYS A O 1
ATOM 770 N N . ILE A 1 99 ? 5.864 10.458 8.128 1.00 83.62 99 ILE A N 1
ATOM 771 C CA . ILE A 1 99 ? 4.678 11.060 8.753 1.00 83.62 99 ILE A CA 1
ATOM 772 C C . ILE A 1 99 ? 4.097 10.129 9.823 1.00 83.62 99 ILE A C 1
ATOM 774 O O . ILE A 1 99 ? 3.801 10.580 10.932 1.00 83.62 99 ILE A O 1
ATOM 778 N N . ALA A 1 100 ? 3.957 8.836 9.525 1.00 76.69 100 ALA A N 1
ATOM 779 C CA . ALA A 1 100 ? 3.456 7.851 10.479 1.00 76.69 100 ALA A CA 1
ATOM 780 C C . ALA A 1 100 ? 4.374 7.739 11.709 1.00 76.69 100 ALA A C 1
ATOM 782 O O . ALA A 1 100 ? 3.898 7.809 12.842 1.00 76.69 100 ALA A O 1
ATOM 783 N N . MET A 1 101 ? 5.691 7.656 11.501 1.00 76.44 101 MET A N 1
ATOM 784 C CA . MET A 1 101 ? 6.679 7.630 12.583 1.00 76.44 101 MET A CA 1
ATOM 785 C C . MET A 1 101 ? 6.673 8.921 13.402 1.00 76.44 101 MET A C 1
ATOM 787 O O . MET A 1 101 ? 6.760 8.854 14.624 1.00 76.44 101 MET A O 1
ATOM 791 N N . ALA A 1 102 ? 6.522 10.087 12.767 1.00 79.62 102 ALA A N 1
ATOM 792 C CA . ALA A 1 102 ? 6.428 11.363 13.472 1.00 79.62 102 ALA A CA 1
ATOM 793 C C . ALA A 1 102 ? 5.181 11.436 14.368 1.00 79.62 102 ALA A C 1
ATOM 795 O O . ALA A 1 102 ? 5.281 11.865 15.514 1.00 79.62 102 ALA A O 1
ATOM 796 N N . LYS A 1 103 ? 4.023 10.958 13.893 1.00 71.31 103 LYS A N 1
ATOM 797 C CA . LYS A 1 103 ? 2.795 10.875 14.706 1.00 71.31 103 LYS A CA 1
ATOM 798 C C . LYS A 1 103 ? 2.947 9.908 15.879 1.00 71.31 103 LYS A C 1
ATOM 800 O O . LYS A 1 103 ? 2.503 10.212 16.982 1.00 71.31 103 LYS A O 1
ATOM 805 N N . ILE A 1 104 ? 3.608 8.768 15.666 1.00 64.06 104 ILE A N 1
ATOM 806 C CA . ILE A 1 104 ? 3.930 7.831 16.751 1.00 64.06 104 ILE A CA 1
ATOM 807 C C . ILE A 1 104 ? 4.874 8.495 17.757 1.00 64.06 104 ILE A C 1
ATOM 809 O O . ILE A 1 104 ? 4.604 8.424 18.945 1.00 64.06 104 ILE A O 1
ATOM 813 N N . ALA A 1 105 ? 5.923 9.189 17.310 1.00 66.50 105 ALA A N 1
ATOM 814 C CA . ALA A 1 105 ? 6.866 9.881 18.192 1.00 66.50 105 ALA A CA 1
ATOM 815 C C . ALA A 1 105 ? 6.225 11.035 18.987 1.00 66.50 105 ALA A C 1
ATOM 817 O O . ALA A 1 105 ? 6.665 11.333 20.092 1.00 66.50 105 ALA A O 1
ATOM 818 N N . GLN A 1 106 ? 5.185 11.678 18.446 1.00 64.00 106 GLN A N 1
ATOM 819 C CA . GLN A 1 106 ? 4.404 12.696 19.158 1.00 64.00 106 GLN A CA 1
ATOM 820 C C . GLN A 1 106 ? 3.455 12.089 20.203 1.00 64.00 106 GLN A C 1
ATOM 822 O O . GLN A 1 106 ? 3.285 12.667 21.272 1.00 64.00 106 GLN A O 1
ATOM 827 N N . ASN A 1 107 ? 2.864 10.925 19.914 1.00 59.41 107 ASN A N 1
ATOM 828 C CA . ASN A 1 107 ? 1.922 10.239 20.811 1.00 59.41 107 ASN A CA 1
ATOM 829 C C . ASN A 1 107 ? 2.609 9.307 21.824 1.00 59.41 107 ASN A C 1
ATOM 831 O O . ASN A 1 107 ? 2.036 8.968 22.855 1.00 59.41 107 ASN A O 1
ATOM 835 N N . PHE A 1 108 ? 3.843 8.912 21.532 1.00 54.22 108 PHE A N 1
ATOM 836 C CA . PHE A 1 108 ? 4.758 8.186 22.394 1.00 54.22 108 PHE A CA 1
ATOM 837 C C . PHE A 1 108 ? 6.090 8.929 22.330 1.00 54.22 108 PHE A C 1
ATOM 839 O O . PHE A 1 108 ? 6.997 8.485 21.614 1.00 54.22 108 PHE A O 1
ATOM 846 N N . PRO A 1 109 ? 6.227 10.077 23.027 1.00 52.84 109 PRO A N 1
ATOM 847 C CA . PRO A 1 109 ? 7.547 10.633 23.247 1.00 52.84 109 PRO A CA 1
ATOM 848 C C . PRO A 1 109 ? 8.346 9.494 23.856 1.00 52.84 109 PRO A C 1
ATOM 850 O O . PRO A 1 109 ? 7.942 8.942 24.882 1.00 52.84 109 PRO A O 1
ATOM 853 N N . GLN A 1 110 ? 9.414 9.066 23.176 1.00 51.62 110 GLN A N 1
ATOM 854 C CA . GLN A 1 110 ? 10.365 8.151 23.784 1.00 51.62 110 GLN A CA 1
ATOM 855 C C . GLN A 1 110 ? 10.624 8.723 25.165 1.00 51.62 110 GLN A C 1
ATOM 857 O O . GLN A 1 110 ? 11.030 9.882 25.272 1.00 51.62 110 GLN A O 1
ATOM 862 N N . THR A 1 111 ? 10.276 7.961 26.199 1.00 47.50 111 THR A N 1
ATOM 863 C CA . THR A 1 111 ? 10.688 8.248 27.559 1.00 47.50 111 THR A CA 1
ATOM 864 C C . THR A 1 111 ? 12.183 8.462 27.467 1.00 47.50 111 THR A C 1
ATOM 866 O O . THR A 1 111 ? 12.941 7.501 27.328 1.00 47.50 111 THR A O 1
ATOM 869 N N . GLN A 1 112 ? 12.588 9.732 27.436 1.00 48.28 112 GLN A N 1
ATOM 870 C CA . GLN A 1 112 ? 13.949 10.126 27.698 1.00 48.28 112 GLN A CA 1
ATOM 871 C C . GLN A 1 112 ? 14.265 9.420 29.003 1.00 48.28 112 GLN A C 1
ATOM 873 O O . GLN A 1 112 ? 13.560 9.596 29.998 1.00 48.28 112 GLN A O 1
ATOM 878 N N . THR A 1 113 ? 15.221 8.507 28.944 1.00 42.88 113 THR A N 1
ATOM 879 C CA . THR A 1 113 ? 15.714 7.770 30.092 1.00 42.88 113 THR A CA 1
ATOM 880 C C . THR A 1 113 ? 15.925 8.775 31.232 1.00 42.88 113 THR A C 1
ATOM 882 O O . THR A 1 113 ? 16.676 9.737 31.043 1.00 42.88 113 THR A O 1
ATOM 885 N N . PRO A 1 114 ? 15.255 8.628 32.390 1.00 49.62 114 PRO A N 1
ATOM 886 C CA . PRO A 1 114 ? 15.497 9.500 33.526 1.00 49.62 114 PRO A CA 1
ATOM 887 C C . PRO A 1 114 ? 16.922 9.243 34.015 1.00 49.62 114 PRO A C 1
ATOM 889 O O . PRO A 1 114 ? 17.245 8.125 34.402 1.00 49.62 114 PRO A O 1
ATOM 892 N N . GLY A 1 115 ? 17.765 10.274 33.988 1.00 51.97 115 GLY A N 1
ATOM 893 C CA . GLY A 1 115 ? 19.061 10.275 34.662 1.00 51.97 115 GLY A CA 1
ATOM 894 C C . GLY A 1 115 ? 20.136 9.417 33.997 1.00 51.97 115 GLY A C 1
ATOM 895 O O . GLY A 1 115 ? 20.356 8.269 34.363 1.00 51.97 115 GLY A O 1
ATOM 896 N N . ALA A 1 116 ? 20.923 10.027 33.111 1.00 44.47 116 ALA A N 1
ATOM 897 C CA . ALA A 1 116 ? 22.324 9.637 33.023 1.00 44.47 116 ALA A CA 1
ATOM 898 C C . ALA A 1 116 ? 23.001 10.056 34.346 1.00 44.47 116 ALA A C 1
ATOM 900 O O . ALA A 1 116 ? 22.987 11.252 34.656 1.00 44.47 116 ALA A O 1
ATOM 901 N N . PRO A 1 117 ? 23.582 9.142 35.146 1.00 50.78 117 PRO A N 1
ATOM 902 C CA . PRO A 1 117 ? 24.470 9.560 36.216 1.00 50.78 117 PRO A CA 1
ATOM 903 C C . PRO A 1 117 ? 25.704 10.175 35.554 1.00 50.78 117 PRO A C 1
ATOM 905 O O . PRO A 1 117 ? 26.465 9.486 34.873 1.00 50.78 117 PRO A O 1
ATOM 908 N N . LYS A 1 118 ? 25.905 11.486 35.722 1.00 50.59 118 LYS A N 1
ATOM 909 C CA . LYS A 1 118 ? 27.240 12.048 35.527 1.00 50.59 118 LYS A CA 1
ATOM 910 C C . LYS A 1 118 ? 28.107 11.513 36.659 1.00 50.59 118 LYS A C 1
ATOM 912 O O . LYS A 1 118 ? 27.962 11.920 37.806 1.00 50.59 118 LYS A O 1
ATOM 917 N N . ALA A 1 119 ? 28.938 10.541 36.310 1.00 51.59 119 ALA A N 1
ATOM 918 C CA . ALA A 1 119 ? 30.109 10.175 37.075 1.00 51.59 119 ALA A CA 1
ATOM 919 C C . ALA A 1 119 ? 31.140 11.315 36.992 1.00 51.59 119 ALA A C 1
ATOM 921 O O . ALA A 1 119 ? 31.375 11.836 35.899 1.00 51.59 119 ALA A O 1
ATOM 922 N N . ASN A 1 120 ? 31.746 11.595 38.151 1.00 45.91 120 ASN A N 1
ATOM 923 C CA . ASN A 1 120 ? 32.861 12.502 38.458 1.00 45.91 120 ASN A CA 1
ATOM 924 C C . ASN A 1 120 ? 32.588 14.010 38.433 1.00 45.91 120 ASN A C 1
ATOM 926 O O . ASN A 1 120 ? 32.435 14.598 37.341 1.00 45.91 120 ASN A O 1
#

Radius of gyration: 17.32 Å; Cα contacts (8 Å, |Δi|>4): 113; chains: 1; bounding box: 50×26×54 Å

Secondary structure (DSSP, 8-state):
--HHHHHHHHHHHHHHHHHH--STT--EEHHHHSSHHHHHHHHHHHHHTT----HHHHHHHHHHHHHHHHHTTSEEESSSSEEEE-HHHHHHHHHHHHHHHHHHHHHS-----S------

Foldseek 3Di:
DPPVLLVLLLLLLLVLCVVPPPDFPDKDWPCSSQDPVSLVVSVVSCVVVVHDPDSVCSSVSNVVSVVVCCVVQQKPDPDPTMITGHPNVVVVSVVSVVVVVVVVCVVCVPPPPPDDDPDD

Nearest PDB structures (foldseek):
  3s2w-assembly4_G  TM=7.472E-01  e=5.228E-01  Methanosarcina mazei Go1
  7kfo-assembly1_A-2  TM=6.370E-01  e=3.092E-01  Variovorax pa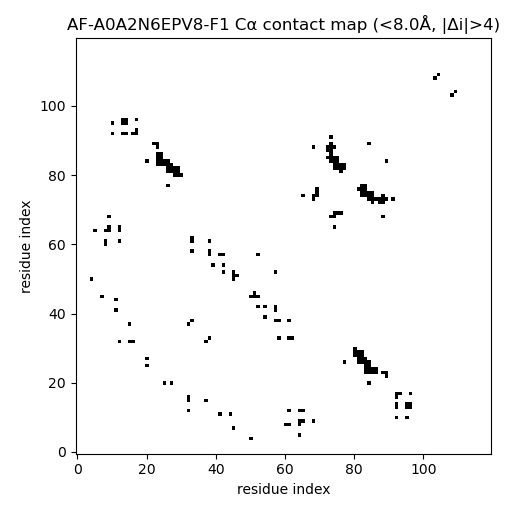radoxus
  2hr3-assembly1_A  TM=5.707E-01  e=1.939E-01  Pseudomonas aeruginosa
  4aih-assembly1_B  TM=6.853E-01  e=6.228E-01  Yersinia pseudotuberculosis YPIII
  2zj2-assembly1_A  TM=5.215E-01  e=8.339E-01  Pyrococcus furiosus

pLDDT: mean 81.76, std 15.54, range [31.12, 94.38]

Sequence (120 aa):
MASSNQDLWQSILFLFLSKFVKQANTPFARKDLINAKNVELAGKFAEMVGDKTPAEKMKLTLNKALKSLVKHGFAQEIDDATLQLTDSGMVKMHEELKIAMAKIAQNFPQTQTPGAPKAN